Protein AF-A0A951D4J0-F1 (afdb_monomer_lite)

Foldseek 3Di:
DQLVVLVPDDPVVVVVCCVVVVAPQQNNLVSVVVVCVVCCVPPVPDPDDPNPVSND

Secondary structure (DSSP, 8-state):
--HHHHTTS-HHHHHHHHHHTSS-HHHHHHHHHHHHHHHHHHH---S---HHHHT-

Radius of gyration: 11.97 Å; chains: 1; bounding box: 24×19×31 Å

Sequence (56 aa):
MSVNQLMFRPATELAELVRAGELTARELVESSLRRIDELQPKINAFTHVAHESALR

pLDDT: mean 93.02, std 8.49, range [56.91, 97.69]

Structure (mmCIF, N/CA/C/O backbone):
data_AF-A0A951D4J0-F1
#
_entry.id   AF-A0A951D4J0-F1
#
loop_
_atom_site.group_PDB
_atom_site.id
_atom_site.type_symbol
_atom_site.label_atom_id
_atom_site.label_alt_id
_atom_site.label_comp_id
_atom_site.label_asym_id
_atom_site.label_entity_id
_atom_site.label_seq_id
_atom_site.pdbx_PDB_ins_code
_atom_site.Cartn_x
_atom_site.Cartn_y
_atom_site.Cartn_z
_atom_site.occupancy
_atom_site.B_iso_or_equiv
_atom_site.auth_seq_id
_atom_site.auth_comp_id
_atom_site.auth_asym_id
_atom_site.auth_atom_id
_atom_site.pdbx_PDB_model_num
ATOM 1 N N . MET A 1 1 ? 7.985 6.439 12.827 1.00 56.91 1 MET A N 1
ATOM 2 C CA . MET A 1 1 ? 8.121 4.990 12.533 1.00 56.91 1 MET A CA 1
ATOM 3 C C . MET A 1 1 ? 8.771 4.822 11.161 1.00 56.91 1 MET A C 1
ATOM 5 O O . MET A 1 1 ? 8.555 5.688 10.324 1.00 56.91 1 MET A O 1
ATOM 9 N N . SER A 1 2 ? 9.588 3.789 10.912 1.00 67.38 2 SER A N 1
ATOM 10 C CA . SER A 1 2 ? 10.159 3.590 9.565 1.00 67.38 2 SER A CA 1
ATOM 11 C C . SER A 1 2 ? 9.134 2.936 8.629 1.00 67.38 2 SER A C 1
ATOM 13 O O . SER A 1 2 ? 8.369 2.070 9.055 1.00 67.38 2 SER A O 1
ATOM 15 N N . VAL A 1 3 ? 9.135 3.333 7.352 1.00 64.38 3 VAL A N 1
ATOM 16 C CA . VAL A 1 3 ? 8.228 2.818 6.303 1.00 64.38 3 VAL A CA 1
ATOM 17 C C . VAL A 1 3 ? 8.248 1.292 6.237 1.00 64.38 3 VAL A C 1
ATOM 19 O O . VAL A 1 3 ? 7.203 0.652 6.139 1.00 64.38 3 VAL A O 1
ATOM 22 N N . ASN A 1 4 ? 9.435 0.696 6.371 1.00 68.56 4 ASN A N 1
ATOM 23 C CA . ASN A 1 4 ? 9.595 -0.751 6.311 1.00 68.56 4 ASN A CA 1
ATOM 24 C C . ASN A 1 4 ? 8.809 -1.481 7.396 1.00 68.56 4 ASN A C 1
ATOM 26 O O . ASN A 1 4 ? 8.264 -2.535 7.108 1.00 68.56 4 ASN A O 1
ATOM 30 N N . GLN A 1 5 ? 8.710 -0.934 8.607 1.00 80.38 5 GLN A N 1
ATOM 31 C CA . GLN A 1 5 ? 7.986 -1.596 9.693 1.00 80.38 5 GLN A CA 1
ATOM 32 C C . GLN A 1 5 ? 6.466 -1.542 9.501 1.00 80.38 5 GLN A C 1
ATOM 34 O O . GLN A 1 5 ? 5.781 -2.471 9.908 1.00 80.38 5 GLN A O 1
ATOM 39 N N . LEU A 1 6 ? 5.933 -0.497 8.858 1.00 87.75 6 LEU A N 1
ATOM 40 C CA . LEU A 1 6 ? 4.498 -0.399 8.566 1.00 87.75 6 LEU A CA 1
ATOM 41 C C . LEU A 1 6 ? 4.066 -1.410 7.501 1.00 87.75 6 LEU A C 1
ATOM 43 O O . LEU A 1 6 ? 3.042 -2.066 7.653 1.00 87.75 6 LEU A O 1
ATOM 47 N N . MET A 1 7 ? 4.879 -1.583 6.457 1.00 92.12 7 MET A N 1
ATOM 48 C CA . MET A 1 7 ? 4.551 -2.434 5.303 1.00 92.12 7 MET A CA 1
ATOM 49 C C . MET A 1 7 ? 4.647 -3.942 5.582 1.00 92.12 7 MET A C 1
ATOM 51 O O . MET A 1 7 ? 4.381 -4.746 4.694 1.00 92.12 7 MET A O 1
ATOM 55 N N . PHE A 1 8 ? 5.030 -4.329 6.801 1.00 92.88 8 PHE A N 1
ATOM 56 C CA . PHE A 1 8 ? 5.012 -5.716 7.272 1.00 92.88 8 PHE A CA 1
ATOM 57 C C . PHE A 1 8 ? 3.938 -5.978 8.341 1.00 92.88 8 PHE A C 1
ATOM 59 O O . PHE A 1 8 ? 3.849 -7.101 8.836 1.00 92.88 8 PHE A O 1
ATOM 66 N N . ARG A 1 9 ? 3.122 -4.978 8.704 1.00 94.12 9 ARG A N 1
ATOM 67 C CA . ARG A 1 9 ? 2.011 -5.162 9.648 1.00 94.12 9 ARG A CA 1
ATOM 68 C C . ARG A 1 9 ? 0.760 -5.706 8.951 1.00 94.12 9 ARG A C 1
ATOM 70 O O . ARG A 1 9 ? 0.537 -5.405 7.777 1.00 94.12 9 ARG A O 1
ATOM 77 N N . PRO A 1 10 ? -0.095 -6.453 9.668 1.00 96.44 10 PRO A N 1
ATOM 78 C CA . PRO A 1 10 ? -1.415 -6.830 9.180 1.00 96.44 10 PRO A CA 1
ATOM 79 C C . PRO A 1 10 ? -2.274 -5.613 8.820 1.00 96.44 10 PRO A C 1
ATOM 81 O O . PRO A 1 10 ? -2.243 -4.584 9.495 1.00 96.44 10 PRO A O 1
ATOM 84 N N . ALA A 1 11 ? -3.128 -5.762 7.804 1.00 94.69 11 ALA A N 1
ATOM 85 C CA . ALA A 1 11 ? -4.064 -4.712 7.400 1.00 94.69 11 ALA A CA 1
ATOM 86 C C . ALA A 1 11 ? -5.028 -4.302 8.531 1.00 94.69 11 ALA A C 1
ATOM 88 O O . ALA A 1 11 ? -5.419 -3.140 8.616 1.00 94.69 11 ALA A O 1
ATOM 89 N N . THR A 1 12 ? -5.385 -5.237 9.418 1.00 96.88 12 THR A N 1
ATOM 90 C CA . THR A 1 12 ? -6.238 -4.975 10.585 1.00 96.88 12 THR A CA 1
ATOM 91 C C . THR A 1 12 ? -5.570 -4.039 11.587 1.00 96.88 12 THR A C 1
ATOM 93 O O . THR A 1 12 ? -6.203 -3.079 12.015 1.00 96.88 12 THR A O 1
ATOM 96 N N . GLU A 1 13 ? -4.285 -4.246 11.888 1.00 95.94 13 GLU A N 1
ATOM 97 C CA . GLU A 1 13 ? -3.525 -3.357 12.777 1.00 95.94 13 GLU A CA 1
ATOM 98 C C . GLU A 1 13 ? -3.370 -1.962 12.167 1.00 95.94 13 GLU A C 1
ATOM 100 O O . GLU A 1 13 ? -3.545 -0.955 12.844 1.00 95.94 13 GLU A O 1
ATOM 105 N N . LEU A 1 14 ? -3.083 -1.880 10.864 1.00 96.38 14 LEU A N 1
ATOM 106 C CA . LEU A 1 14 ? -2.991 -0.593 10.172 1.00 96.38 14 LEU A CA 1
ATOM 107 C C . LEU A 1 14 ? -4.328 0.163 10.215 1.00 96.38 14 LEU A C 1
ATOM 109 O O . LEU A 1 14 ? -4.343 1.371 10.445 1.00 96.38 14 LEU A O 1
ATOM 113 N N . ALA A 1 15 ? -5.452 -0.539 10.053 1.00 96.56 15 ALA A N 1
ATOM 114 C CA . ALA A 1 15 ? -6.780 0.058 10.167 1.00 96.56 15 ALA A CA 1
ATOM 115 C C . ALA A 1 15 ? -7.084 0.546 11.595 1.00 96.56 15 ALA A C 1
ATOM 117 O O . ALA A 1 15 ? -7.741 1.573 11.767 1.00 96.56 15 ALA A O 1
ATOM 118 N N . GLU A 1 16 ? -6.613 -0.166 12.619 1.00 97.12 16 GLU A N 1
ATOM 119 C CA . GLU A 1 16 ? -6.712 0.264 14.017 1.00 97.12 16 GLU A CA 1
ATOM 120 C C . GLU A 1 16 ? -5.891 1.524 14.289 1.00 97.12 16 GLU A C 1
ATOM 122 O O . GLU A 1 16 ? -6.440 2.469 14.850 1.00 97.12 16 GLU A O 1
ATOM 127 N N . LEU A 1 17 ? -4.642 1.590 13.817 1.00 95.38 17 LEU A N 1
ATOM 128 C CA . LEU A 1 17 ? -3.794 2.783 13.948 1.00 95.38 17 LEU A CA 1
ATOM 129 C C . LEU A 1 17 ? -4.425 4.010 13.279 1.00 95.38 17 LEU A C 1
ATOM 131 O O . LEU A 1 17 ? -4.404 5.105 13.844 1.00 95.38 17 LEU A O 1
ATOM 135 N N . VAL A 1 18 ? -5.040 3.822 12.106 1.00 96.62 18 VAL A N 1
ATOM 136 C CA . VAL A 1 18 ? -5.755 4.901 11.411 1.00 96.62 18 VAL A CA 1
ATOM 137 C C . VAL A 1 18 ? -6.989 5.353 12.180 1.00 96.62 18 VAL A C 1
ATOM 139 O O . VAL A 1 18 ? -7.219 6.551 12.336 1.00 96.62 18 VAL A O 1
ATOM 142 N N . ARG A 1 19 ? -7.767 4.411 12.718 1.00 96.56 19 ARG A N 1
ATOM 143 C CA . ARG A 1 19 ? -8.945 4.716 13.543 1.00 96.56 19 ARG A CA 1
ATOM 144 C C . ARG A 1 19 ? -8.571 5.420 14.850 1.00 96.56 19 ARG A C 1
ATOM 146 O O . ARG A 1 19 ? -9.321 6.278 15.304 1.00 96.56 19 ARG A O 1
ATOM 153 N N . ALA A 1 20 ? -7.435 5.052 15.439 1.00 96.75 20 ALA A N 1
ATOM 154 C CA . ALA A 1 20 ? -6.897 5.656 16.653 1.00 96.75 20 ALA A CA 1
ATOM 155 C C . ALA A 1 20 ? -6.296 7.054 16.413 1.00 96.75 20 ALA A C 1
ATOM 157 O O . ALA A 1 20 ? -6.050 7.780 17.372 1.00 96.75 20 ALA A O 1
ATOM 158 N N . GLY A 1 21 ? -6.069 7.446 15.153 1.00 94.88 21 GLY A N 1
ATOM 159 C CA . GLY A 1 21 ? -5.426 8.714 14.801 1.00 94.88 21 GLY A CA 1
ATOM 160 C C . GLY A 1 21 ? -3.908 8.717 15.002 1.00 94.88 21 GLY A C 1
ATOM 161 O O . GLY A 1 21 ? -3.284 9.770 14.909 1.00 94.88 21 GLY A O 1
ATOM 162 N N . GLU A 1 22 ? -3.304 7.553 15.255 1.00 94.94 22 GLU A N 1
ATOM 163 C CA . GLU A 1 22 ? -1.849 7.391 15.393 1.00 94.94 22 GLU A CA 1
ATOM 164 C C . GLU A 1 22 ? -1.124 7.394 14.0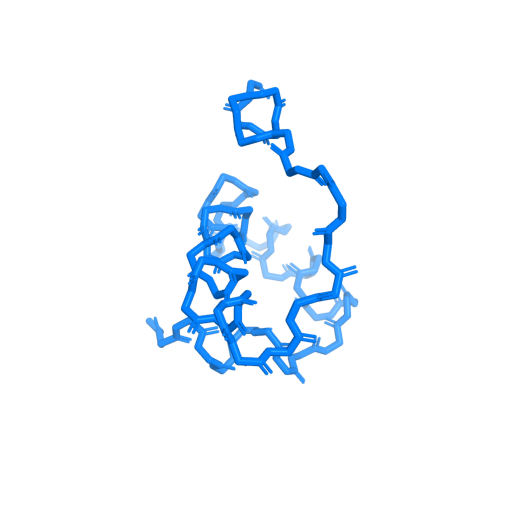39 1.00 94.94 22 GLU A C 1
ATOM 166 O O . GLU A 1 22 ? 0.091 7.585 13.974 1.00 94.94 22 GLU A O 1
ATOM 171 N N . LEU A 1 23 ? -1.870 7.166 12.957 1.00 94.56 23 LEU A N 1
ATOM 172 C CA . LEU A 1 23 ? -1.399 7.212 11.580 1.00 94.56 23 LEU A CA 1
ATOM 173 C C . LEU A 1 23 ? -2.521 7.751 10.697 1.00 94.56 23 LEU A C 1
ATOM 175 O O . LEU A 1 23 ? -3.645 7.269 10.761 1.00 94.56 23 LEU A O 1
ATOM 179 N N . THR A 1 24 ? -2.256 8.714 9.830 1.00 95.31 24 THR A N 1
ATOM 180 C CA . THR A 1 24 ? -3.279 9.150 8.873 1.00 95.31 24 THR A CA 1
ATOM 181 C C . THR A 1 24 ? -3.355 8.197 7.678 1.00 95.31 24 THR A C 1
ATOM 183 O O . THR A 1 24 ? -2.366 7.576 7.279 1.00 95.31 24 THR A O 1
ATOM 186 N N . ALA A 1 25 ? -4.529 8.115 7.041 1.00 95.00 25 ALA A N 1
ATOM 187 C CA . ALA A 1 25 ? -4.686 7.361 5.794 1.00 95.00 25 ALA A CA 1
ATOM 188 C C . ALA A 1 25 ? -3.688 7.832 4.719 1.00 95.00 25 ALA A C 1
ATOM 190 O O . ALA A 1 25 ? -3.096 7.018 4.013 1.00 95.00 25 ALA A O 1
ATOM 191 N N . ARG A 1 26 ? -3.443 9.147 4.656 1.00 95.56 26 ARG A N 1
ATOM 192 C CA . ARG A 1 26 ? -2.478 9.749 3.737 1.00 95.56 26 ARG A CA 1
ATOM 193 C C . ARG A 1 26 ? -1.050 9.268 4.006 1.00 95.56 26 ARG A C 1
ATOM 195 O O . ARG A 1 26 ? -0.396 8.804 3.079 1.00 95.56 26 ARG A O 1
ATOM 202 N N . GLU A 1 27 ? -0.581 9.318 5.252 1.00 94.19 27 GLU A N 1
ATOM 203 C CA . GLU A 1 27 ? 0.770 8.858 5.618 1.00 94.19 27 GLU A CA 1
ATOM 204 C C . GLU A 1 27 ? 0.978 7.366 5.327 1.00 94.19 27 G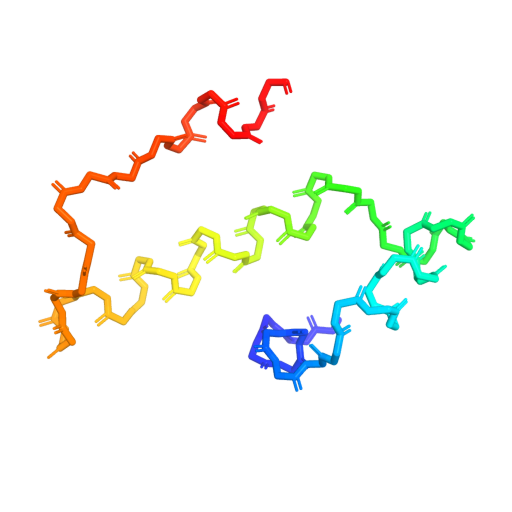LU A C 1
ATOM 206 O O . GLU A 1 27 ? 2.067 6.959 4.905 1.00 94.19 27 GLU A O 1
ATOM 211 N N . LEU A 1 28 ? -0.059 6.545 5.524 1.00 95.38 28 LEU A N 1
ATOM 212 C CA . LEU A 1 28 ? -0.015 5.121 5.201 1.00 95.38 28 LEU A CA 1
ATOM 213 C C . LEU A 1 28 ? 0.152 4.885 3.692 1.00 95.38 28 LEU A C 1
ATOM 215 O O . LEU A 1 28 ? 0.996 4.083 3.276 1.00 95.38 28 LEU A O 1
ATOM 219 N N . VAL A 1 29 ? -0.617 5.600 2.867 1.00 96.12 29 VAL A N 1
ATOM 220 C CA . VAL A 1 29 ? -0.525 5.496 1.404 1.00 96.12 29 VAL A CA 1
ATOM 221 C C . VAL A 1 29 ? 0.813 6.034 0.899 1.00 96.12 29 VAL A C 1
ATOM 223 O O . VAL A 1 29 ? 1.485 5.350 0.130 1.00 96.12 29 VAL A O 1
ATOM 226 N N . GLU A 1 30 ? 1.263 7.198 1.373 1.00 95.69 30 GLU A N 1
ATOM 227 C CA . GLU A 1 30 ? 2.572 7.76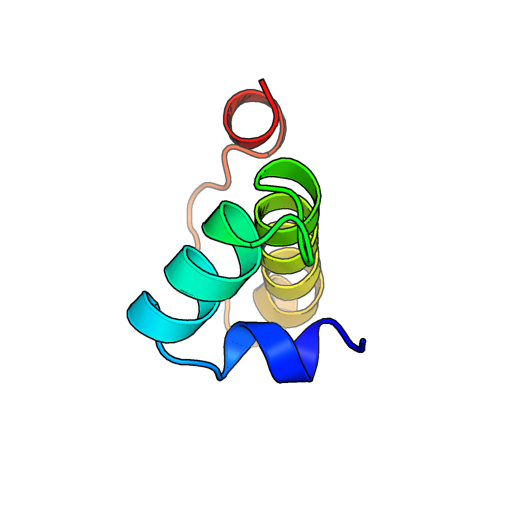1 1.005 1.00 95.69 30 GLU A CA 1
ATOM 228 C C . GLU A 1 30 ? 3.723 6.811 1.369 1.00 95.69 30 GLU A C 1
ATOM 230 O O . GLU A 1 30 ? 4.652 6.620 0.581 1.00 95.69 30 GLU A O 1
ATOM 235 N N . SER A 1 31 ? 3.645 6.160 2.533 1.00 94.88 31 SER A N 1
ATOM 236 C CA . SER A 1 31 ? 4.617 5.139 2.944 1.00 94.88 31 SER A CA 1
ATOM 237 C C . SER A 1 31 ? 4.601 3.922 2.014 1.00 94.88 31 SER A C 1
ATOM 239 O O . SER A 1 31 ? 5.658 3.388 1.679 1.00 94.88 31 SER A O 1
ATOM 241 N N . SER A 1 32 ? 3.417 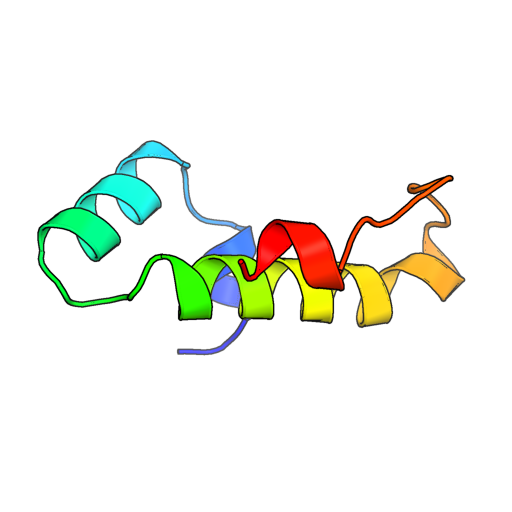3.504 1.564 1.00 95.38 32 SER A N 1
ATOM 242 C CA . SER A 1 32 ? 3.261 2.395 0.616 1.00 95.38 32 SER A CA 1
ATOM 243 C C . SER A 1 32 ? 3.885 2.729 -0.739 1.00 95.38 32 SER A C 1
ATOM 245 O O . SER A 1 32 ? 4.691 1.954 -1.252 1.00 95.38 32 SER A O 1
ATOM 247 N N . LEU A 1 33 ? 3.574 3.910 -1.284 1.00 96.25 33 LEU A N 1
ATOM 248 C CA . LEU A 1 33 ? 4.111 4.386 -2.562 1.00 96.25 33 LEU A CA 1
ATOM 249 C C . LEU A 1 33 ? 5.638 4.504 -2.521 1.00 96.25 33 LEU A C 1
ATOM 251 O O . LEU A 1 33 ? 6.308 3.983 -3.406 1.00 96.25 33 LEU A O 1
ATOM 255 N N . ARG A 1 34 ? 6.200 5.073 -1.446 1.00 95.31 34 ARG A N 1
ATOM 256 C CA . ARG A 1 34 ? 7.658 5.185 -1.283 1.00 95.31 34 ARG A CA 1
ATOM 257 C C . ARG A 1 34 ? 8.352 3.825 -1.325 1.00 95.31 34 ARG A C 1
ATOM 259 O O . ARG A 1 34 ? 9.395 3.677 -1.950 1.00 95.31 34 ARG A O 1
ATOM 266 N N . ARG A 1 35 ? 7.767 2.810 -0.685 1.00 95.06 35 ARG A N 1
ATOM 267 C CA . ARG A 1 35 ? 8.327 1.456 -0.713 1.00 95.06 35 ARG A CA 1
ATOM 268 C C . ARG A 1 35 ? 8.228 0.816 -2.097 1.00 95.06 35 ARG A C 1
ATOM 270 O O . ARG A 1 35 ? 9.128 0.070 -2.480 1.00 95.06 35 ARG A O 1
ATOM 277 N N . ILE A 1 36 ? 7.144 1.082 -2.827 1.00 95.88 36 ILE A N 1
ATOM 278 C CA . ILE A 1 36 ? 7.022 0.652 -4.222 1.00 95.88 36 ILE A CA 1
ATOM 279 C C . ILE A 1 36 ? 8.165 1.268 -5.033 1.00 95.88 36 ILE A C 1
ATOM 281 O O . ILE A 1 36 ? 8.894 0.516 -5.673 1.00 95.88 36 ILE A O 1
ATOM 285 N N . ASP A 1 37 ? 8.404 2.576 -4.920 1.00 95.44 37 ASP A N 1
ATOM 286 C CA . ASP A 1 37 ? 9.488 3.267 -5.637 1.00 95.44 37 ASP A CA 1
ATOM 287 C C . ASP A 1 37 ? 10.877 2.690 -5.313 1.00 95.44 37 ASP A C 1
ATOM 289 O O . ASP A 1 37 ? 11.703 2.492 -6.205 1.00 95.44 37 ASP A O 1
ATOM 293 N N . GLU A 1 38 ? 11.129 2.350 -4.046 1.00 95.44 38 GLU A N 1
ATOM 294 C CA . GLU A 1 38 ? 12.395 1.753 -3.600 1.00 95.44 38 GLU A CA 1
ATOM 295 C C . GLU A 1 38 ? 12.638 0.337 -4.158 1.00 95.44 38 GLU A C 1
ATOM 297 O O . GLU A 1 38 ? 13.787 -0.058 -4.395 1.00 95.44 38 GLU A O 1
ATOM 302 N N . LEU A 1 39 ? 11.578 -0.458 -4.340 1.00 95.94 39 LEU A N 1
ATOM 303 C CA . LEU A 1 39 ? 11.679 -1.877 -4.70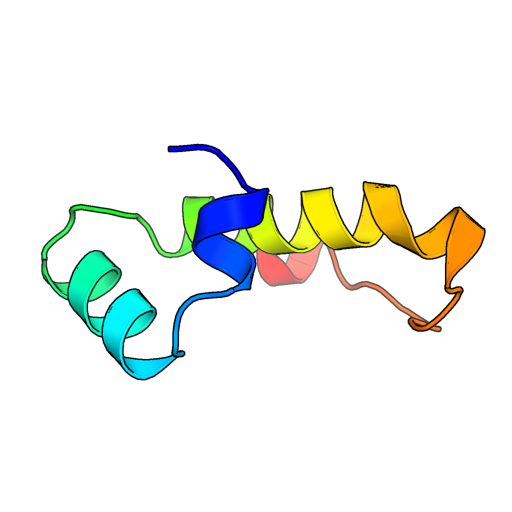5 1.00 95.94 39 LEU A CA 1
ATOM 304 C C . LEU A 1 39 ? 11.391 -2.159 -6.178 1.00 95.94 39 LEU A C 1
ATOM 306 O O . LEU A 1 39 ? 11.868 -3.169 -6.704 1.00 95.94 39 LEU A O 1
ATOM 310 N N . GLN A 1 40 ? 10.649 -1.287 -6.855 1.00 96.38 40 GLN A N 1
ATOM 311 C CA . GLN A 1 40 ? 10.242 -1.474 -8.242 1.00 96.38 40 GLN A CA 1
ATOM 312 C C . GLN A 1 40 ? 11.430 -1.689 -9.200 1.00 96.38 40 GLN A C 1
ATOM 314 O O . GLN A 1 40 ? 11.330 -2.599 -10.019 1.00 96.38 40 GLN A O 1
ATOM 319 N N . PRO A 1 41 ? 12.589 -1.005 -9.081 1.00 97.06 41 PRO A N 1
ATOM 320 C CA . PRO A 1 41 ? 13.744 -1.278 -9.945 1.00 97.06 41 PRO A CA 1
ATOM 321 C C . PRO A 1 41 ? 14.356 -2.679 -9.776 1.00 97.06 41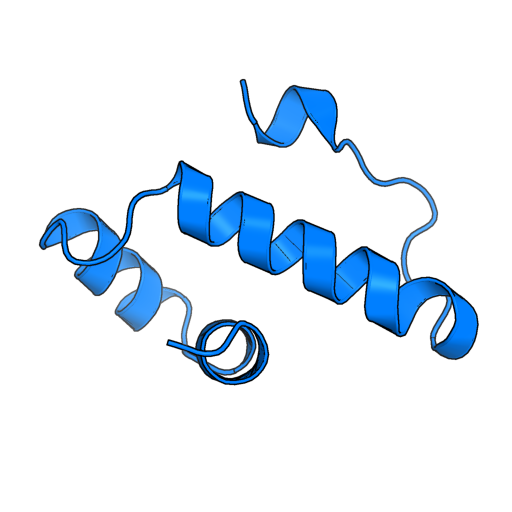 PRO A C 1
ATOM 323 O O . PRO A 1 41 ? 15.110 -3.125 -10.635 1.00 97.06 41 PRO A O 1
ATOM 326 N N . LYS A 1 42 ? 14.075 -3.361 -8.655 1.00 97.69 42 LYS A N 1
ATOM 327 C CA . LYS A 1 42 ? 14.635 -4.682 -8.322 1.00 97.69 42 LYS A CA 1
ATOM 328 C C . LYS A 1 42 ? 13.648 -5.814 -8.579 1.00 97.69 42 LYS A C 1
ATOM 330 O O . LYS A 1 42 ? 14.035 -6.856 -9.093 1.00 97.69 42 LYS A O 1
ATOM 335 N N . ILE A 1 43 ? 12.396 -5.621 -8.165 1.00 97.31 43 ILE A N 1
ATOM 336 C CA . ILE A 1 43 ? 11.346 -6.647 -8.222 1.00 97.31 43 ILE A CA 1
ATOM 337 C C . ILE A 1 43 ? 10.509 -6.494 -9.497 1.00 97.31 43 ILE A C 1
ATOM 339 O O . ILE A 1 43 ? 10.062 -7.493 -10.050 1.00 97.31 43 ILE A O 1
ATOM 343 N N . ASN A 1 44 ? 10.319 -5.257 -9.969 1.00 96.62 44 ASN A N 1
ATOM 344 C CA . ASN A 1 44 ? 9.532 -4.917 -11.154 1.00 96.62 44 ASN A CA 1
ATOM 345 C C . ASN A 1 44 ? 8.125 -5.553 -11.151 1.00 96.62 44 ASN A C 1
ATOM 347 O O . ASN A 1 44 ? 7.704 -6.173 -12.125 1.00 96.62 44 ASN A O 1
ATOM 351 N N . ALA A 1 45 ? 7.415 -5.442 -10.022 1.00 96.94 45 ALA A N 1
ATOM 352 C CA . ALA A 1 45 ? 6.129 -6.109 -9.801 1.00 96.94 45 ALA A CA 1
ATOM 353 C C . ALA A 1 45 ? 4.918 -5.304 -10.296 1.00 96.94 45 ALA A C 1
ATOM 355 O O . ALA A 1 45 ? 3.869 -5.881 -10.577 1.00 96.94 45 ALA A O 1
ATOM 356 N N . PHE A 1 46 ? 5.036 -3.978 -10.383 1.00 96.44 46 PHE A N 1
ATOM 357 C CA . PHE A 1 46 ? 3.932 -3.105 -10.780 1.00 96.44 46 PHE A CA 1
ATOM 358 C C . PHE A 1 46 ? 4.067 -2.697 -12.246 1.00 96.44 46 PHE A C 1
ATOM 360 O O . PHE A 1 46 ? 5.108 -2.199 -12.662 1.00 96.44 46 PHE A O 1
ATOM 367 N N . THR A 1 47 ? 3.008 -2.864 -13.035 1.00 97.44 47 THR A N 1
ATOM 368 C CA . THR A 1 47 ? 2.942 -2.343 -14.414 1.00 97.44 47 THR A CA 1
ATOM 369 C C . THR A 1 47 ? 2.440 -0.901 -14.466 1.00 97.44 47 THR A C 1
ATOM 371 O O . THR A 1 47 ? 2.730 -0.173 -15.411 1.00 97.44 47 THR A O 1
ATOM 374 N N . HIS A 1 48 ? 1.694 -0.481 -13.445 1.00 97.44 48 HIS A N 1
ATOM 375 C CA . HIS A 1 48 ? 1.186 0.871 -13.281 1.00 97.44 48 HIS A CA 1
ATOM 376 C C . HIS A 1 48 ? 1.060 1.198 -11.791 1.00 97.44 48 HIS A C 1
ATOM 378 O O . HIS A 1 48 ? 0.599 0.366 -11.009 1.00 97.44 48 HIS A O 1
ATOM 384 N N . VAL A 1 49 ? 1.439 2.419 -11.411 1.00 97.31 49 VAL A N 1
ATOM 385 C CA . VAL A 1 49 ? 1.270 2.945 -10.054 1.00 97.31 49 VAL A CA 1
ATOM 386 C C . VAL A 1 49 ? 0.565 4.293 -10.151 1.00 97.31 49 VAL A C 1
ATOM 388 O O . VAL A 1 49 ? 1.058 5.229 -10.778 1.00 97.31 49 VAL A O 1
ATOM 391 N N . ALA A 1 50 ? -0.609 4.395 -9.534 1.00 97.19 50 ALA A N 1
ATOM 392 C CA . ALA A 1 50 ? -1.478 5.562 -9.640 1.00 97.19 50 ALA A CA 1
ATOM 393 C C . ALA A 1 50 ? -1.204 6.575 -8.507 1.00 97.19 50 ALA A C 1
ATOM 395 O O . ALA A 1 50 ? -2.074 6.845 -7.677 1.00 97.19 50 ALA A O 1
ATOM 396 N N . HIS A 1 51 ? 0.029 7.100 -8.450 1.00 96.25 51 HIS A N 1
ATOM 397 C CA . HIS A 1 51 ? 0.544 7.914 -7.333 1.00 96.25 51 HIS A CA 1
ATOM 398 C C . HIS A 1 51 ? -0.374 9.075 -6.946 1.00 96.25 51 HIS A C 1
ATOM 400 O O . HIS A 1 51 ? -0.724 9.229 -5.780 1.00 96.25 51 HIS A O 1
ATOM 406 N N . GLU A 1 52 ? -0.781 9.888 -7.921 1.00 94.69 52 GLU A N 1
ATOM 407 C CA . GLU A 1 52 ? -1.587 11.074 -7.640 1.00 94.69 52 GLU A CA 1
ATOM 408 C C . GLU A 1 52 ? -2.984 10.715 -7.153 1.00 94.69 52 GLU A C 1
ATOM 410 O O . GLU A 1 52 ? -3.443 11.261 -6.156 1.00 94.69 52 GLU A O 1
ATOM 415 N N . SER A 1 53 ? -3.673 9.800 -7.842 1.00 96.38 53 SER A N 1
ATOM 416 C CA . SER A 1 53 ? -5.042 9.426 -7.482 1.00 96.38 53 SER A CA 1
ATOM 417 C C . SER A 1 53 ? -5.118 8.709 -6.140 1.00 96.38 53 SER A C 1
ATOM 419 O O . SER A 1 53 ? -6.140 8.808 -5.476 1.00 96.38 53 SER A O 1
ATOM 421 N N . ALA A 1 54 ? -4.054 8.014 -5.732 1.00 95.62 54 ALA A N 1
ATOM 422 C CA . ALA A 1 54 ? -3.987 7.364 -4.427 1.00 95.62 54 ALA A CA 1
ATOM 423 C C . ALA A 1 54 ? -3.911 8.369 -3.260 1.00 95.62 54 ALA A C 1
ATOM 425 O O . ALA A 1 54 ? -4.224 8.008 -2.130 1.00 95.62 54 ALA A O 1
ATOM 426 N N . LEU A 1 55 ? -3.500 9.615 -3.524 1.00 94.69 55 LEU A N 1
ATOM 427 C CA . LEU A 1 55 ? -3.341 10.674 -2.520 1.00 94.69 55 LEU A CA 1
ATOM 428 C C . LEU A 1 55 ? -4.446 11.742 -2.559 1.00 94.69 55 LEU A C 1
ATOM 430 O O . LEU A 1 55 ? -4.314 12.759 -1.867 1.00 94.69 55 LEU A O 1
ATOM 434 N N . ARG A 1 56 ? -5.474 11.547 -3.393 1.00 88.44 56 ARG A N 1
ATOM 435 C CA . ARG A 1 56 ? -6.635 12.441 -3.500 1.00 88.44 56 ARG A CA 1
ATOM 436 C C . ARG A 1 56 ? -7.682 12.154 -2.434 1.00 88.44 56 ARG A C 1
ATOM 438 O O . ARG A 1 56 ? -7.783 10.989 -1.996 1.00 88.44 56 ARG A O 1
#